Protein AF-A0A9E5UF03-F1 (afdb_monomer_lite)

Foldseek 3Di:
DDDPPPDQPCPDAQVQPQELDCVCQLVQPDDHDNVVYDCVNHPYHHNNCHNHNDD

Sequence (55 aa):
QRVDDEVDVTNVCTTHITNMDSLFVDETTFNQDISAWDVGNVTTMSAMFRSAENF

Structure (mmCIF, N/CA/C/O backbone):
data_AF-A0A9E5UF03-F1
#
_entry.id   AF-A0A9E5UF03-F1
#
loop_
_atom_site.group_PDB
_atom_site.id
_atom_site.type_symbol
_atom_site.label_atom_id
_atom_site.label_alt_id
_atom_site.label_comp_id
_atom_site.label_asym_id
_atom_site.label_entity_id
_at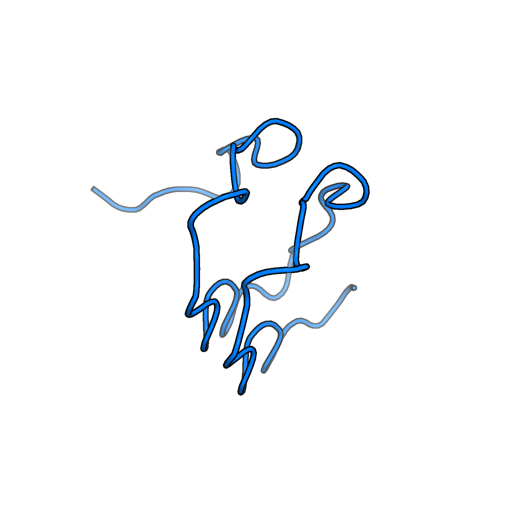om_site.label_seq_id
_atom_site.pdbx_PDB_ins_code
_atom_site.Cartn_x
_atom_site.Cartn_y
_atom_site.Cartn_z
_atom_site.occupancy
_atom_site.B_iso_or_equiv
_atom_site.auth_seq_id
_atom_site.auth_comp_id
_atom_site.auth_asym_id
_atom_site.auth_atom_id
_atom_site.pdbx_PDB_model_num
ATOM 1 N N . GLN A 1 1 ? -6.227 0.160 -20.694 1.00 44.03 1 GLN A N 1
ATOM 2 C CA . GLN A 1 1 ? -5.531 1.446 -20.506 1.00 44.03 1 GLN A CA 1
ATOM 3 C C . GLN A 1 1 ? -4.508 1.190 -19.414 1.00 44.03 1 GLN A C 1
ATOM 5 O O . GLN A 1 1 ? -4.922 0.756 -18.348 1.00 44.03 1 GLN A O 1
ATOM 10 N N . ARG A 1 2 ? -3.209 1.231 -19.743 1.00 40.38 2 ARG A N 1
ATOM 11 C CA . ARG A 1 2 ? -2.129 1.039 -18.760 1.00 40.38 2 ARG A CA 1
ATOM 12 C C . ARG A 1 2 ? -2.145 2.268 -17.858 1.00 40.38 2 ARG A C 1
ATOM 14 O O . ARG A 1 2 ? -2.357 3.365 -18.365 1.00 40.38 2 ARG A O 1
ATOM 21 N N . VAL A 1 3 ? -2.075 2.047 -16.557 1.00 48.88 3 VAL A N 1
ATOM 22 C CA . VAL A 1 3 ? -2.002 3.124 -15.581 1.00 48.88 3 VAL A CA 1
ATOM 23 C C . VAL A 1 3 ? -0.514 3.400 -15.450 1.00 48.88 3 VAL A C 1
ATOM 25 O O . VAL A 1 3 ? 0.223 2.532 -14.998 1.00 48.88 3 VAL A O 1
ATOM 28 N N . ASP A 1 4 ? -0.081 4.513 -16.027 1.00 52.78 4 ASP A N 1
ATOM 29 C CA . ASP A 1 4 ? 1.289 5.002 -15.929 1.00 52.78 4 ASP A CA 1
ATOM 30 C C . ASP A 1 4 ? 1.585 5.385 -14.463 1.00 52.78 4 ASP A C 1
ATOM 32 O O . ASP A 1 4 ? 0.645 5.560 -13.680 1.00 52.78 4 ASP A O 1
ATOM 36 N N . ASP A 1 5 ? 2.864 5.541 -14.107 1.00 56.09 5 ASP A N 1
ATOM 37 C CA . ASP A 1 5 ? 3.433 5.943 -12.800 1.00 56.09 5 ASP A CA 1
ATOM 38 C C . ASP A 1 5 ? 2.882 7.269 -12.191 1.00 56.09 5 ASP A C 1
ATOM 40 O O . ASP A 1 5 ? 3.490 7.878 -11.315 1.00 56.09 5 ASP A O 1
ATOM 44 N N . GLU A 1 6 ? 1.737 7.761 -12.664 1.00 63.97 6 GLU A N 1
ATOM 45 C CA . GLU A 1 6 ? 1.188 9.100 -12.452 1.00 63.97 6 GLU A CA 1
ATOM 46 C C . GLU A 1 6 ? -0.065 9.121 -11.553 1.00 63.97 6 GLU A C 1
ATOM 48 O O . GLU A 1 6 ? -0.649 10.180 -11.315 1.00 63.97 6 GLU A O 1
ATOM 53 N N . VAL A 1 7 ? -0.511 7.972 -11.034 1.00 75.56 7 VAL A N 1
ATOM 54 C CA . VAL A 1 7 ? -1.613 7.955 -10.059 1.00 75.56 7 VAL A CA 1
ATOM 55 C C . VAL A 1 7 ? -1.073 8.298 -8.679 1.00 75.56 7 VAL A C 1
ATOM 57 O O . VAL A 1 7 ? -0.387 7.490 -8.061 1.00 75.56 7 VAL A O 1
ATOM 60 N N . ASP A 1 8 ? -1.423 9.490 -8.196 1.00 84.38 8 ASP A N 1
ATOM 61 C CA . ASP A 1 8 ? -1.237 9.889 -6.801 1.00 84.38 8 ASP A CA 1
ATOM 62 C C . ASP A 1 8 ? -2.092 8.999 -5.893 1.00 84.38 8 ASP A C 1
ATOM 64 O O . ASP A 1 8 ? -3.328 9.049 -5.919 1.00 84.38 8 ASP A O 1
ATOM 68 N N . VAL A 1 9 ? -1.425 8.175 -5.090 1.00 89.25 9 VAL A N 1
ATOM 69 C CA . VAL A 1 9 ? -2.073 7.289 -4.126 1.00 89.25 9 VAL A CA 1
ATOM 70 C C . VAL A 1 9 ? -1.967 7.785 -2.682 1.00 89.25 9 VAL A C 1
ATOM 72 O O . VAL A 1 9 ? -2.452 7.110 -1.772 1.00 89.25 9 VAL A O 1
ATOM 75 N N . THR A 1 10 ? -1.407 8.975 -2.443 1.00 90.19 10 THR A N 1
ATOM 76 C CA . THR A 1 10 ? -1.196 9.523 -1.089 1.00 90.19 10 THR A CA 1
ATOM 77 C C . THR A 1 10 ? -2.506 9.751 -0.326 1.00 90.19 10 THR A C 1
ATOM 79 O O . THR A 1 10 ? -2.540 9.661 0.898 1.00 90.19 10 THR A O 1
ATOM 82 N N . ASN A 1 11 ? -3.614 9.979 -1.043 1.00 88.50 11 ASN A N 1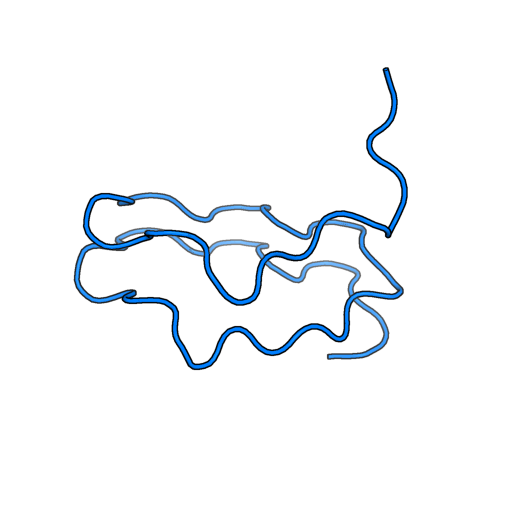
ATOM 83 C CA . ASN A 1 11 ? -4.927 10.313 -0.476 1.00 88.50 11 ASN A CA 1
ATOM 84 C C . ASN A 1 11 ? -6.025 9.280 -0.787 1.00 88.50 11 ASN A C 1
ATOM 86 O O . ASN A 1 11 ? -7.204 9.618 -0.928 1.00 88.50 11 ASN A O 1
ATOM 90 N N . VAL A 1 12 ? -5.659 8.003 -0.901 1.00 90.69 12 VAL A N 1
ATOM 91 C CA . VAL A 1 12 ? -6.625 6.910 -1.081 1.00 90.69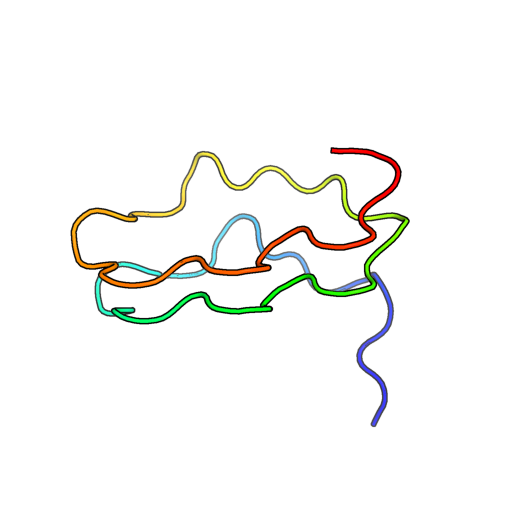 12 VAL A CA 1
ATOM 92 C C . VAL A 1 12 ? -7.272 6.540 0.259 1.00 90.69 12 VAL A C 1
ATOM 94 O O . VAL A 1 12 ? -6.598 6.336 1.264 1.00 90.69 12 VAL A O 1
ATOM 97 N N . CYS A 1 13 ? -8.602 6.402 0.279 1.00 92.56 13 CYS A N 1
ATOM 98 C CA . CYS A 1 13 ? -9.319 5.899 1.451 1.00 92.56 13 CYS A CA 1
ATOM 99 C C . CYS A 1 13 ? -9.171 4.374 1.554 1.00 92.56 13 CYS A C 1
ATOM 101 O O . CYS A 1 13 ? -9.810 3.630 0.809 1.00 92.56 13 CYS A O 1
ATOM 103 N N . THR A 1 14 ? -8.364 3.905 2.506 1.00 94.50 14 THR A N 1
ATOM 104 C CA . THR A 1 14 ? -8.093 2.472 2.724 1.00 94.50 14 THR A CA 1
ATOM 105 C C . THR A 1 14 ? -8.853 1.869 3.908 1.00 94.50 14 THR A C 1
ATOM 107 O O . THR A 1 14 ? -8.752 0.672 4.157 1.00 94.50 14 THR A O 1
ATOM 110 N N . THR A 1 15 ? -9.678 2.668 4.594 1.00 95.81 15 THR A N 1
ATOM 111 C CA . THR A 1 15 ? -10.371 2.311 5.852 1.00 95.81 15 THR A CA 1
ATOM 112 C C . THR A 1 15 ? -11.218 1.037 5.788 1.00 95.81 15 THR A C 1
ATOM 114 O O . THR A 1 15 ? -11.493 0.444 6.823 1.00 95.81 15 THR A O 1
ATOM 117 N N . HIS A 1 16 ? -11.633 0.588 4.601 1.00 95.00 16 HIS A N 1
ATOM 118 C CA . HIS A 1 16 ? -12.449 -0.621 4.415 1.00 95.00 16 HIS A CA 1
ATOM 119 C C . HIS A 1 16 ? -11.742 -1.712 3.599 1.00 95.00 16 HIS A C 1
ATOM 121 O O . HIS A 1 16 ? -12.363 -2.706 3.220 1.00 95.00 16 HIS A O 1
ATOM 127 N N . ILE A 1 17 ? -10.455 -1.535 3.299 1.00 95.69 17 ILE A N 1
ATOM 128 C CA . ILE A 1 17 ? -9.671 -2.510 2.549 1.00 95.69 17 ILE A CA 1
ATOM 129 C C . ILE A 1 17 ? -9.193 -3.596 3.510 1.00 95.69 17 ILE A C 1
ATOM 131 O O . ILE A 1 17 ? -8.537 -3.314 4.508 1.00 95.69 17 ILE A O 1
ATOM 135 N N . THR A 1 18 ? -9.495 -4.852 3.184 1.00 97.75 18 THR A N 1
ATOM 136 C CA . THR A 1 18 ? -9.005 -6.015 3.939 1.00 97.7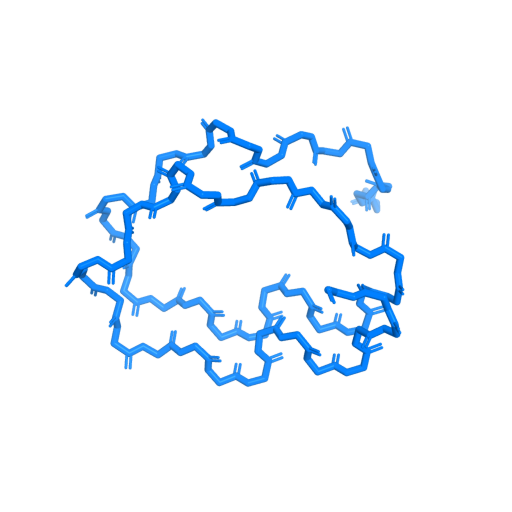5 18 THR A CA 1
ATOM 137 C C . THR A 1 18 ? -7.843 -6.721 3.244 1.00 97.75 18 THR A C 1
ATOM 139 O O . THR A 1 18 ? -7.125 -7.485 3.876 1.00 97.75 18 THR A O 1
ATOM 142 N N . ASN A 1 19 ? -7.642 -6.492 1.945 1.00 96.81 19 ASN A N 1
ATOM 143 C CA . ASN A 1 19 ? -6.616 -7.159 1.153 1.00 96.81 19 ASN A CA 1
ATOM 144 C C . ASN A 1 19 ? -5.832 -6.134 0.322 1.00 96.81 19 ASN A C 1
ATOM 146 O O . ASN A 1 19 ? -6.413 -5.460 -0.524 1.00 96.81 19 ASN A O 1
ATOM 150 N N . MET A 1 20 ? -4.530 -6.044 0.580 1.00 95.62 20 MET A N 1
ATOM 151 C CA . MET A 1 20 ? -3.543 -5.244 -0.154 1.00 95.62 20 MET A CA 1
ATOM 152 C C . MET A 1 20 ? -2.449 -6.134 -0.774 1.00 95.62 20 MET A C 1
ATOM 154 O O . MET A 1 20 ? -1.325 -5.688 -1.000 1.00 95.62 20 MET A O 1
ATOM 158 N N . ASP A 1 21 ? -2.749 -7.415 -1.007 1.00 96.25 21 ASP A N 1
ATOM 159 C CA . ASP A 1 21 ? -1.839 -8.352 -1.663 1.00 96.25 21 ASP A CA 1
ATOM 160 C C . ASP A 1 21 ? -1.415 -7.838 -3.040 1.00 96.25 21 ASP A C 1
ATOM 162 O O . ASP A 1 21 ? -2.249 -7.405 -3.837 1.00 96.25 21 ASP A O 1
ATOM 166 N N . SER A 1 22 ? -0.110 -7.910 -3.303 1.00 94.00 22 SER A N 1
ATOM 167 C CA . SER A 1 22 ? 0.500 -7.627 -4.604 1.00 94.00 22 SER A CA 1
ATOM 168 C C . SER A 1 22 ? 0.151 -6.254 -5.206 1.00 94.00 22 SER A C 1
ATOM 170 O O . SER A 1 22 ? 0.242 -6.088 -6.418 1.00 94.00 22 SER A O 1
ATOM 172 N N . LEU A 1 23 ? -0.245 -5.265 -4.391 1.00 91.38 23 LEU A N 1
ATOM 173 C CA . LEU A 1 23 ? -0.732 -3.970 -4.889 1.00 91.38 23 LEU A CA 1
ATOM 174 C C . LEU A 1 23 ? 0.320 -3.189 -5.694 1.00 91.38 23 LEU A C 1
ATOM 176 O O . LEU A 1 23 ? -0.037 -2.508 -6.649 1.00 91.38 23 LEU A O 1
ATOM 180 N N . PHE A 1 24 ? 1.594 -3.325 -5.326 1.00 90.69 24 PHE A N 1
ATOM 181 C CA . PHE A 1 24 ? 2.746 -2.720 -5.997 1.00 90.69 24 PHE A CA 1
ATOM 182 C C . PHE A 1 24 ? 3.762 -3.792 -6.415 1.00 90.69 24 PHE A C 1
ATOM 184 O O . PHE A 1 2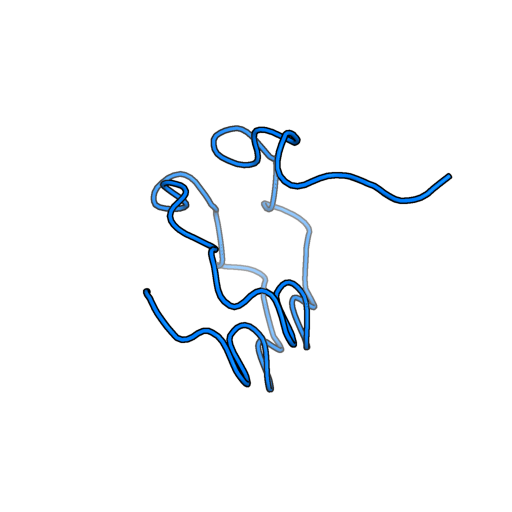4 ? 4.977 -3.599 -6.337 1.00 90.69 24 PHE A O 1
ATOM 191 N N . VAL A 1 25 ? 3.270 -4.972 -6.809 1.00 91.19 25 VAL A N 1
ATOM 192 C CA . VAL A 1 25 ? 4.140 -6.013 -7.360 1.00 91.19 25 VAL A CA 1
ATOM 193 C C . VAL A 1 25 ? 4.736 -5.530 -8.681 1.00 91.19 25 VAL A C 1
ATOM 195 O O . VAL A 1 25 ? 4.016 -5.036 -9.542 1.00 91.19 25 VAL A O 1
ATOM 198 N N . ASP A 1 26 ? 6.049 -5.679 -8.833 1.00 90.19 26 ASP A N 1
ATOM 199 C CA . ASP A 1 26 ? 6.808 -5.253 -10.018 1.00 90.19 26 ASP A CA 1
ATOM 200 C C . ASP A 1 26 ? 6.835 -3.730 -10.277 1.00 90.19 26 ASP A C 1
ATOM 202 O O . ASP A 1 26 ? 7.391 -3.294 -11.285 1.00 90.19 26 ASP A O 1
ATOM 206 N N . GLU A 1 27 ? 6.354 -2.915 -9.330 1.00 89.50 27 GLU A N 1
ATOM 207 C CA . GLU A 1 27 ? 6.510 -1.454 -9.338 1.00 89.50 27 GLU A CA 1
ATOM 208 C C . GLU A 1 27 ? 7.911 -1.062 -8.838 1.00 89.50 27 GLU A C 1
ATOM 210 O O . GLU A 1 27 ? 8.122 -0.691 -7.680 1.00 89.50 27 GLU A O 1
ATOM 215 N N . THR A 1 28 ? 8.915 -1.182 -9.711 1.00 89.25 28 THR A N 1
ATOM 216 C CA . THR A 1 28 ? 10.338 -0.970 -9.372 1.00 89.25 28 THR A CA 1
ATOM 217 C C . THR A 1 28 ? 10.668 0.474 -8.966 1.00 89.25 28 THR A C 1
ATOM 219 O O . THR A 1 28 ? 11.676 0.714 -8.291 1.00 89.25 28 THR A O 1
ATOM 222 N N . THR A 1 29 ? 9.820 1.427 -9.356 1.00 88.38 29 THR A N 1
ATOM 223 C CA . THR A 1 29 ? 9.983 2.881 -9.190 1.00 88.38 29 THR A CA 1
ATOM 224 C C . THR A 1 29 ? 9.068 3.504 -8.133 1.00 88.38 29 THR A C 1
ATOM 226 O O . THR A 1 29 ? 9.072 4.728 -7.987 1.00 88.38 29 THR A O 1
ATOM 229 N N . PHE A 1 30 ? 8.301 2.708 -7.381 1.00 85.81 30 PHE A N 1
ATOM 230 C CA . PHE A 1 30 ? 7.363 3.224 -6.380 1.00 85.81 30 PHE A CA 1
ATOM 231 C C . PHE A 1 30 ? 8.067 4.058 -5.291 1.00 85.81 30 PHE A C 1
ATOM 233 O O . PHE A 1 30 ? 8.979 3.582 -4.634 1.00 85.81 30 PHE A O 1
ATOM 240 N N . ASN A 1 31 ? 7.635 5.301 -5.055 1.00 86.31 31 ASN A N 1
ATOM 241 C CA . ASN A 1 31 ? 8.215 6.160 -4.005 1.00 86.31 31 ASN A CA 1
ATOM 242 C C . ASN A 1 31 ? 7.199 7.084 -3.311 1.00 86.31 31 ASN A C 1
ATOM 244 O O . ASN A 1 31 ? 7.577 8.092 -2.709 1.00 86.31 31 ASN A O 1
ATOM 248 N N . GLN A 1 32 ? 5.909 6.781 -3.444 1.00 88.62 32 GLN A N 1
ATOM 249 C CA . GLN A 1 32 ? 4.854 7.662 -2.958 1.00 88.62 32 GLN A CA 1
ATOM 250 C C . GLN A 1 32 ? 4.649 7.516 -1.447 1.00 88.62 32 GLN A C 1
ATOM 252 O O . GLN A 1 32 ? 4.774 6.427 -0.886 1.00 88.62 32 GLN A O 1
ATOM 257 N N . ASP A 1 33 ? 4.293 8.620 -0.788 1.00 90.69 33 ASP A N 1
ATOM 258 C CA . ASP A 1 33 ? 3.992 8.622 0.643 1.00 90.69 33 ASP A CA 1
ATOM 259 C C . ASP A 1 33 ? 2.639 7.949 0.921 1.00 90.69 33 ASP A C 1
ATOM 261 O O . ASP A 1 33 ? 1.580 8.456 0.559 1.00 90.69 33 ASP A O 1
ATOM 265 N N . ILE A 1 34 ? 2.676 6.805 1.597 1.00 92.12 34 ILE A N 1
ATOM 266 C CA . ILE A 1 34 ? 1.487 6.049 2.015 1.00 92.12 34 ILE A CA 1
ATOM 267 C C . ILE A 1 34 ? 1.242 6.126 3.526 1.00 92.12 34 ILE A C 1
ATOM 269 O O . ILE A 1 34 ? 0.474 5.338 4.074 1.00 92.12 34 ILE A O 1
ATOM 273 N N . SER A 1 35 ? 1.864 7.078 4.227 1.00 93.31 35 SER A N 1
ATOM 274 C CA . SER A 1 35 ? 1.709 7.244 5.680 1.00 93.31 35 SER A CA 1
ATOM 275 C C . SER A 1 35 ? 0.277 7.573 6.115 1.00 93.31 35 SER A C 1
ATOM 277 O O . SER A 1 35 ? -0.088 7.323 7.264 1.00 93.31 35 SER A O 1
ATOM 279 N N . ALA A 1 36 ? -0.547 8.093 5.201 1.00 94.81 36 ALA A N 1
ATOM 280 C CA . ALA A 1 36 ? -1.957 8.393 5.436 1.00 94.81 36 ALA A CA 1
ATOM 281 C C . ALA A 1 36 ? -2.887 7.169 5.319 1.00 94.81 36 ALA A C 1
ATOM 283 O O . ALA A 1 36 ? -4.074 7.275 5.634 1.00 94.81 36 ALA A O 1
ATOM 284 N N . TRP A 1 37 ? -2.389 6.017 4.860 1.00 95.19 37 TRP A N 1
ATOM 285 C CA . TRP A 1 37 ? -3.217 4.827 4.684 1.00 95.19 37 TRP A CA 1
ATOM 286 C C . TRP A 1 37 ? -3.568 4.191 6.029 1.00 95.19 37 TRP A C 1
ATOM 288 O O . TRP A 1 37 ? -2.703 3.798 6.811 1.00 95.19 37 TRP A O 1
ATOM 298 N N . ASP A 1 38 ? -4.864 4.025 6.272 1.00 96.19 38 ASP A N 1
ATOM 299 C CA . ASP A 1 38 ? -5.370 3.206 7.367 1.00 96.19 38 ASP A CA 1
ATOM 300 C C . ASP A 1 38 ? -5.287 1.723 6.987 1.00 96.19 38 ASP A C 1
ATOM 302 O O . ASP A 1 38 ? -5.975 1.259 6.071 1.00 96.19 38 ASP A O 1
ATOM 306 N N . VAL A 1 39 ? -4.439 0.985 7.698 1.00 94.75 39 VAL A N 1
ATOM 307 C CA . VAL A 1 39 ? -4.232 -0.457 7.518 1.00 94.75 39 VAL A CA 1
ATOM 308 C C . VAL A 1 39 ? -4.860 -1.297 8.636 1.00 94.75 39 VAL A C 1
ATOM 310 O O . VAL A 1 39 ? -4.638 -2.505 8.699 1.00 94.75 39 VAL A O 1
ATOM 313 N N . GLY A 1 40 ? -5.666 -0.695 9.516 1.00 97.25 40 GLY A N 1
ATOM 314 C CA . GLY A 1 40 ? -6.229 -1.357 10.698 1.00 97.25 40 GLY A CA 1
ATOM 315 C C . GLY A 1 40 ? -7.184 -2.514 10.387 1.00 97.25 40 GLY A C 1
ATOM 316 O O . GLY A 1 40 ? -7.311 -3.435 11.191 1.00 97.25 40 GLY A O 1
ATOM 317 N N . ASN A 1 41 ? -7.819 -2.495 9.211 1.00 96.62 41 ASN A N 1
ATOM 318 C CA . ASN A 1 41 ? -8.714 -3.558 8.739 1.00 96.62 41 ASN A CA 1
ATOM 319 C C . ASN A 1 41 ? -8.041 -4.549 7.774 1.00 96.62 41 ASN A C 1
ATOM 321 O O . ASN A 1 41 ? -8.674 -5.523 7.357 1.00 96.62 41 ASN A O 1
ATOM 325 N N . VAL A 1 42 ? -6.773 -4.330 7.412 1.00 96.81 42 VAL A N 1
ATOM 326 C CA . VAL A 1 42 ? -6.069 -5.155 6.426 1.00 96.81 42 VAL A CA 1
ATOM 327 C C . VAL A 1 42 ? -5.651 -6.481 7.056 1.00 96.81 42 VAL A C 1
ATOM 329 O O . VAL A 1 42 ? -4.953 -6.526 8.064 1.00 96.81 42 VAL A O 1
ATOM 332 N N . THR A 1 43 ? -6.055 -7.584 6.433 1.00 97.50 43 THR A N 1
ATOM 333 C CA . THR A 1 43 ? -5.720 -8.948 6.855 1.00 97.50 43 THR A CA 1
ATOM 334 C C . THR A 1 43 ? -4.656 -9.591 5.970 1.00 97.50 43 THR A C 1
ATOM 336 O O . THR A 1 43 ? -4.100 -10.624 6.337 1.00 97.50 43 THR A O 1
ATOM 339 N N . THR A 1 44 ? -4.360 -9.028 4.794 1.00 97.06 44 THR A N 1
ATOM 340 C CA . THR A 1 44 ? -3.338 -9.557 3.877 1.00 97.06 44 THR A CA 1
ATOM 341 C C . THR A 1 44 ? -2.596 -8.433 3.154 1.00 97.06 44 THR A C 1
ATOM 343 O O . THR A 1 44 ? -3.224 -7.564 2.561 1.00 97.06 44 THR A O 1
ATOM 346 N N . MET A 1 45 ? -1.259 -8.487 3.191 1.00 95.25 45 MET A N 1
ATOM 347 C CA . MET A 1 45 ? -0.319 -7.593 2.481 1.00 95.25 45 MET A CA 1
ATOM 348 C C . MET A 1 45 ? 0.804 -8.388 1.791 1.00 95.25 45 MET A C 1
ATOM 350 O O . MET A 1 45 ? 1.938 -7.929 1.640 1.00 95.25 45 MET A O 1
ATOM 354 N N . SER A 1 46 ? 0.526 -9.643 1.447 1.00 96.12 46 SER A N 1
ATOM 355 C CA . SER A 1 46 ? 1.513 -10.534 0.846 1.00 96.12 46 SER A CA 1
ATOM 356 C C . SER A 1 46 ? 2.004 -9.966 -0.490 1.00 96.12 46 SER A C 1
ATOM 358 O O . SER A 1 46 ? 1.240 -9.390 -1.252 1.00 96.12 46 SER A O 1
ATOM 360 N N . ALA A 1 47 ? 3.312 -10.062 -0.744 1.00 94.69 47 ALA A N 1
ATOM 361 C CA . ALA A 1 47 ? 3.950 -9.590 -1.978 1.00 94.69 47 ALA A CA 1
ATOM 362 C C . ALA A 1 47 ? 3.663 -8.122 -2.386 1.00 94.69 47 ALA A C 1
ATOM 364 O O . ALA A 1 47 ? 3.961 -7.759 -3.520 1.00 94.69 47 ALA A O 1
ATOM 365 N N . MET A 1 48 ? 3.153 -7.273 -1.480 1.00 91.88 48 MET A N 1
ATOM 366 C CA . MET A 1 48 ? 2.722 -5.904 -1.791 1.00 91.88 48 MET A CA 1
ATOM 367 C C . MET A 1 48 ? 3.811 -5.071 -2.475 1.00 91.88 48 MET A C 1
ATOM 369 O O . MET A 1 48 ? 3.490 -4.368 -3.415 1.00 91.88 48 MET A O 1
ATOM 373 N N . PHE A 1 49 ? 5.075 -5.213 -2.059 1.00 90.62 49 PHE A N 1
ATOM 374 C CA . PHE A 1 49 ? 6.248 -4.538 -2.644 1.00 90.62 49 PHE A CA 1
ATOM 375 C C . PHE A 1 49 ? 7.243 -5.527 -3.260 1.00 90.62 49 PHE A C 1
ATOM 377 O O . PHE A 1 49 ? 8.457 -5.319 -3.262 1.00 90.62 49 PHE A O 1
ATOM 384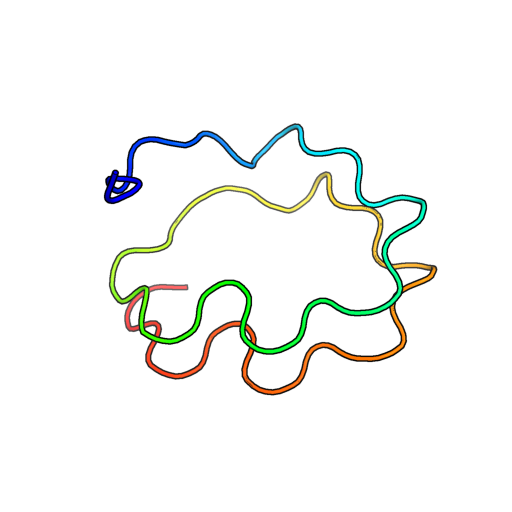 N N . ARG A 1 50 ? 6.765 -6.690 -3.710 1.00 92.56 50 ARG A N 1
ATOM 385 C CA . ARG A 1 50 ? 7.650 -7.681 -4.321 1.00 92.56 50 ARG A CA 1
ATOM 386 C C . ARG A 1 50 ? 8.199 -7.110 -5.630 1.00 92.56 50 ARG A C 1
ATOM 388 O O . ARG A 1 50 ? 7.427 -6.671 -6.469 1.00 92.56 50 ARG A O 1
ATOM 395 N N . SER A 1 51 ? 9.521 -7.171 -5.785 1.00 91.06 51 SER A N 1
ATOM 396 C CA . SER A 1 51 ? 10.264 -6.577 -6.908 1.00 91.06 51 SER A CA 1
ATOM 397 C C . SER A 1 51 ? 10.327 -5.038 -6.909 1.00 91.06 51 SER A C 1
ATOM 399 O O . SER A 1 51 ? 10.886 -4.483 -7.848 1.00 91.06 51 SER A O 1
ATOM 401 N N . ALA A 1 52 ? 9.831 -4.343 -5.875 1.00 86.88 52 ALA A N 1
ATOM 402 C CA . ALA A 1 52 ? 10.084 -2.910 -5.720 1.00 86.88 52 ALA A CA 1
ATOM 403 C C . ALA A 1 52 ? 11.576 -2.688 -5.409 1.00 86.88 52 ALA A C 1
ATOM 405 O O . ALA A 1 52 ? 12.107 -3.256 -4.451 1.00 86.88 52 ALA A O 1
ATOM 406 N N . GLU A 1 53 ? 12.272 -1.913 -6.244 1.00 82.62 53 GLU A N 1
ATOM 407 C CA . GLU A 1 53 ? 13.726 -1.711 -6.128 1.00 82.62 53 GLU A CA 1
ATOM 408 C C . GLU A 1 53 ? 14.078 -0.500 -5.255 1.00 82.62 53 GLU A C 1
ATOM 410 O O . GLU A 1 53 ? 15.154 -0.458 -4.659 1.00 82.62 53 GLU A O 1
ATOM 415 N N . ASN A 1 54 ? 13.160 0.462 -5.148 1.00 70.56 54 ASN A N 1
ATOM 416 C CA . ASN A 1 54 ? 13.263 1.638 -4.293 1.00 70.56 54 ASN A CA 1
ATOM 417 C C . ASN A 1 54 ? 11.992 1.683 -3.437 1.00 70.56 54 ASN A C 1
ATOM 419 O O . ASN A 1 54 ? 10.910 1.739 -4.004 1.00 70.56 54 ASN A O 1
ATOM 423 N N . PHE A 1 55 ? 12.106 1.590 -2.110 1.00 65.56 55 PHE A N 1
ATOM 424 C CA . PHE A 1 55 ? 10.990 1.707 -1.162 1.00 65.56 55 PHE A CA 1
ATOM 425 C C . PHE A 1 55 ? 11.481 2.333 0.144 1.00 65.56 55 PHE A C 1
ATOM 427 O O . PHE A 1 55 ? 12.585 1.938 0.595 1.00 65.56 55 PHE A O 1
#

pLDDT: mean 86.73, std 14.14, range [40.38, 97.75]

Radius of gyration: 11.37 Å; chains: 1; bounding box: 26×21×31 Å

Secondary structure (DSSP, 8-state):
----TT---TT---TT--B-TTTTTT-TT-----TT---TT--B-TTTTTT-S--